Protein AF-A0A3P5WDS2-F1 (afdb_monomer_lite)

Foldseek 3Di:
DPDPLVVVLVCQLVVDDPLVNVLCVLLLVVVLVVDDPVVSVQSPSSQFPHWDQDVVQRWIWTAGVVRDIWIRHPVSYID

Radius of gyration: 12.34 Å; chains: 1; bounding box: 32×31×29 Å

Secondary structure (DSSP, 8-state):
---HHHHHHTTTGGGS-HHHHHHHHHHHHHHHHHS-TTGGGGGSGGGEEEEEEETTTTEEEEEETTS-EEEEETTS-B-

Organism: NCBI:txid2483811

Structure (mmCIF, N/CA/C/O backbone):
data_AF-A0A3P5WDS2-F1
#
_entry.id   AF-A0A3P5WDS2-F1
#
loop_
_atom_site.group_PDB
_atom_site.id
_atom_site.type_symbol
_atom_site.label_atom_id
_atom_site.label_alt_id
_atom_site.label_comp_id
_atom_site.label_asym_id
_atom_site.label_entity_id
_atom_site.label_seq_id
_atom_site.pdbx_PDB_ins_code
_atom_site.Cartn_x
_atom_site.Cartn_y
_atom_site.Cartn_z
_atom_site.occupancy
_atom_site.B_iso_or_equiv
_atom_site.auth_seq_id
_atom_site.auth_comp_id
_atom_site.auth_asym_id
_atom_site.auth_atom_id
_atom_site.pdbx_PDB_model_num
ATOM 1 N N . MET A 1 1 ? -6.510 19.251 16.620 1.00 40.97 1 MET A N 1
ATOM 2 C CA . MET A 1 1 ? -5.096 18.845 16.750 1.00 40.97 1 MET A CA 1
ATOM 3 C C . MET A 1 1 ? -4.888 17.671 15.812 1.00 40.97 1 MET A C 1
ATOM 5 O O . MET A 1 1 ? -5.205 16.553 16.188 1.00 40.97 1 MET A O 1
ATOM 9 N N . SER A 1 2 ? -4.478 17.936 14.573 1.00 42.06 2 SER A N 1
ATOM 10 C CA . SER A 1 2 ? -4.226 16.882 13.583 1.00 42.06 2 SER A CA 1
ATOM 11 C C . SER A 1 2 ? -3.008 16.084 14.026 1.00 42.06 2 SER A C 1
ATOM 13 O O . SER A 1 2 ? -1.963 16.657 14.352 1.00 42.06 2 SER A O 1
ATOM 15 N N . THR A 1 3 ? -3.189 14.780 14.177 1.00 47.78 3 THR A N 1
ATOM 16 C CA . THR A 1 3 ? -2.209 13.928 14.847 1.00 47.78 3 THR A CA 1
ATOM 17 C C . THR A 1 3 ? -0.982 13.769 13.958 1.00 47.78 3 THR A C 1
ATOM 19 O O . THR A 1 3 ? -1.074 13.647 12.741 1.00 47.78 3 THR A O 1
ATOM 22 N N . LYS A 1 4 ? 0.201 13.766 14.579 1.00 49.09 4 LYS A N 1
ATOM 23 C CA . LYS A 1 4 ? 1.507 13.508 13.945 1.00 49.09 4 LYS A CA 1
ATOM 24 C C . LYS A 1 4 ? 1.470 12.284 13.000 1.00 49.09 4 LYS A C 1
ATOM 26 O O . LYS A 1 4 ? 2.118 12.294 11.959 1.00 49.09 4 LYS A O 1
ATOM 31 N N . LEU A 1 5 ? 0.595 11.323 13.317 1.00 50.22 5 LEU A N 1
ATOM 32 C CA . LEU A 1 5 ? 0.270 10.119 12.555 1.00 50.22 5 LEU A CA 1
ATOM 33 C C . LEU A 1 5 ? -0.275 10.390 11.137 1.00 50.22 5 LEU A C 1
ATOM 35 O O . LEU A 1 5 ? 0.134 9.716 10.198 1.00 50.22 5 LEU A O 1
ATOM 39 N N . GLU A 1 6 ? -1.140 11.393 10.939 1.00 48.47 6 GLU A N 1
ATOM 40 C CA . GLU A 1 6 ? -1.716 11.724 9.619 1.00 48.47 6 GLU A CA 1
ATOM 41 C C . GLU A 1 6 ? -0.648 12.268 8.657 1.00 48.47 6 GLU A C 1
ATOM 43 O O . GLU A 1 6 ? -0.626 11.950 7.466 1.00 48.47 6 GLU A O 1
ATOM 48 N N . LYS A 1 7 ? 0.294 13.056 9.193 1.00 48.38 7 LYS A N 1
ATOM 49 C CA . LYS A 1 7 ? 1.378 13.678 8.418 1.00 48.38 7 LYS A CA 1
ATOM 50 C C . LYS A 1 7 ? 2.471 12.675 8.032 1.00 48.38 7 LYS A C 1
ATOM 52 O O . LYS A 1 7 ? 3.118 12.848 7.003 1.00 48.38 7 LYS A O 1
ATOM 57 N N . GLU A 1 8 ? 2.657 11.620 8.825 1.00 51.69 8 GLU A N 1
ATOM 58 C CA . GLU A 1 8 ? 3.574 10.515 8.522 1.00 51.69 8 GLU A CA 1
ATOM 59 C C . GLU A 1 8 ? 2.950 9.489 7.561 1.00 51.69 8 GLU A C 1
ATOM 61 O O . GLU A 1 8 ? 3.644 9.022 6.658 1.00 51.69 8 GLU A O 1
ATOM 66 N N . ARG A 1 9 ? 1.638 9.217 7.669 1.00 54.41 9 ARG A N 1
ATOM 67 C CA . ARG A 1 9 ? 0.872 8.333 6.761 1.00 54.41 9 ARG A CA 1
ATOM 68 C C . ARG A 1 9 ? 0.856 8.839 5.312 1.00 54.41 9 ARG A C 1
ATOM 70 O O . ARG A 1 9 ? 1.081 8.061 4.387 1.00 54.41 9 ARG A O 1
ATOM 77 N N . GLY A 1 10 ? 0.723 10.152 5.098 1.00 53.03 10 GLY A N 1
ATOM 78 C CA . GLY A 1 10 ? 0.861 10.761 3.765 1.00 53.03 10 GLY A CA 1
ATOM 79 C C . GLY A 1 10 ? 2.273 10.662 3.163 1.00 53.03 10 GLY A C 1
ATOM 80 O O . GLY A 1 10 ? 2.435 10.777 1.951 1.00 53.03 10 GLY A O 1
ATOM 81 N N . ASN A 1 11 ? 3.296 10.405 3.986 1.00 55.09 11 ASN A N 1
ATOM 82 C CA . ASN A 1 11 ? 4.706 10.425 3.593 1.00 55.09 11 ASN A CA 1
ATOM 83 C C . ASN A 1 11 ? 5.308 9.024 3.350 1.00 55.09 11 ASN A C 1
ATOM 85 O O . ASN A 1 11 ? 6.521 8.876 3.189 1.00 55.09 11 ASN A O 1
ATOM 89 N N . MET A 1 12 ? 4.483 7.973 3.366 1.00 64.38 12 MET A N 1
ATOM 90 C CA . MET A 1 12 ? 4.949 6.598 3.135 1.00 64.38 12 MET A CA 1
ATOM 91 C C . MET A 1 12 ? 4.939 6.243 1.649 1.00 64.38 12 MET A C 1
ATOM 93 O O . MET A 1 12 ? 5.881 5.628 1.156 1.00 64.38 12 MET A O 1
ATOM 97 N N . LEU A 1 13 ? 3.924 6.716 0.920 1.00 64.06 13 LEU A N 1
ATOM 98 C CA . LEU A 1 13 ? 3.838 6.578 -0.536 1.00 64.06 13 LEU A CA 1
ATOM 99 C C . LEU A 1 13 ? 4.818 7.505 -1.269 1.00 64.06 13 LEU A C 1
ATOM 101 O O . LEU A 1 13 ? 5.241 7.188 -2.372 1.00 64.06 13 LEU A O 1
ATOM 105 N N . THR A 1 14 ? 5.246 8.611 -0.655 1.00 64.50 14 THR A N 1
ATOM 106 C CA . THR A 1 14 ? 6.207 9.553 -1.262 1.00 64.50 14 THR A CA 1
ATOM 107 C C . THR A 1 14 ? 7.624 8.985 -1.371 1.00 64.50 14 THR A C 1
ATOM 109 O O . THR A 1 14 ? 8.423 9.496 -2.152 1.00 64.50 14 THR A O 1
ATOM 112 N N . LYS A 1 15 ? 7.946 7.917 -0.625 1.00 73.00 15 LYS A N 1
ATOM 113 C CA . LYS A 1 15 ? 9.222 7.186 -0.749 1.00 73.00 15 LYS A CA 1
ATOM 114 C C . LYS A 1 15 ? 9.244 6.205 -1.925 1.00 73.00 15 LYS A C 1
ATOM 116 O O . LYS A 1 15 ? 10.312 5.694 -2.261 1.00 73.00 15 LYS A O 1
ATOM 121 N N . LEU A 1 16 ? 8.084 5.928 -2.516 1.00 77.56 16 LEU A N 1
ATOM 122 C CA . LEU A 1 16 ? 7.934 5.071 -3.684 1.00 77.56 16 LEU A CA 1
ATOM 123 C C . LEU A 1 16 ? 8.124 5.894 -4.961 1.00 77.56 16 LEU A C 1
ATOM 125 O O . LEU A 1 16 ? 7.709 7.052 -5.035 1.00 77.56 16 LEU A O 1
ATOM 129 N N . SER A 1 17 ? 8.714 5.288 -5.986 1.00 83.31 17 SER A N 1
ATOM 130 C CA . SER A 1 17 ? 8.743 5.847 -7.337 1.00 83.31 17 SER A CA 1
ATOM 131 C C . SER A 1 17 ? 7.328 5.957 -7.914 1.00 83.31 17 SER A C 1
ATOM 133 O O . SER A 1 17 ? 6.428 5.218 -7.524 1.00 83.31 17 SER A O 1
ATOM 135 N N . GLU A 1 18 ? 7.121 6.826 -8.904 1.00 84.38 18 GLU A N 1
ATOM 136 C CA . GLU A 1 18 ? 5.801 7.024 -9.530 1.00 84.38 18 GLU A CA 1
ATOM 137 C C . GLU A 1 18 ? 5.163 5.716 -10.032 1.00 84.38 18 GLU A C 1
ATOM 139 O O . GLU A 1 18 ? 3.959 5.511 -9.895 1.00 84.38 18 GLU A O 1
ATOM 144 N N . ASN A 1 19 ? 5.972 4.797 -10.568 1.00 84.44 19 ASN A N 1
ATOM 145 C CA . ASN A 1 19 ? 5.500 3.485 -11.019 1.00 84.44 19 ASN A CA 1
ATOM 146 C C . ASN A 1 19 ? 5.014 2.606 -9.858 1.00 84.44 19 ASN A C 1
ATOM 148 O O . ASN A 1 19 ? 4.013 1.907 -9.987 1.00 84.44 19 ASN A O 1
ATOM 152 N N . GLU A 1 20 ? 5.703 2.656 -8.720 1.00 84.50 20 GLU A N 1
ATOM 153 C CA . GLU A 1 20 ? 5.341 1.920 -7.508 1.00 84.50 20 GLU A CA 1
ATOM 154 C C . GLU A 1 20 ? 4.088 2.530 -6.861 1.00 84.50 20 GLU A C 1
ATOM 156 O O . GLU A 1 20 ? 3.201 1.800 -6.431 1.00 84.50 20 GLU A O 1
ATOM 161 N N . GLN A 1 21 ? 3.953 3.860 -6.867 1.00 86.38 21 GLN A N 1
ATOM 162 C CA . GLN A 1 21 ? 2.728 4.530 -6.421 1.00 86.38 21 GLN A CA 1
ATOM 163 C C . GLN A 1 21 ? 1.529 4.123 -7.284 1.00 86.38 21 GLN A C 1
ATOM 165 O O . GLN A 1 21 ? 0.495 3.730 -6.748 1.00 86.38 21 GLN A O 1
ATOM 170 N N . LYS A 1 22 ? 1.680 4.120 -8.616 1.00 88.56 22 LYS A N 1
ATOM 171 C CA . LYS A 1 22 ? 0.632 3.644 -9.531 1.00 88.56 22 LYS A CA 1
ATOM 172 C C . LYS A 1 22 ? 0.272 2.183 -9.282 1.00 88.56 22 LYS A C 1
ATOM 174 O O . LYS A 1 22 ? -0.912 1.852 -9.265 1.00 88.56 22 LYS A O 1
ATOM 179 N N . LEU A 1 23 ? 1.271 1.324 -9.068 1.00 88.69 23 LEU A N 1
ATOM 180 C CA . LEU A 1 23 ? 1.041 -0.081 -8.748 1.00 88.69 23 LEU A CA 1
ATOM 181 C C . LEU A 1 23 ? 0.241 -0.225 -7.452 1.00 88.69 23 LEU A C 1
ATOM 183 O O . LEU A 1 23 ? -0.764 -0.936 -7.426 1.00 88.69 23 LEU A O 1
ATOM 187 N N . PHE A 1 24 ? 0.662 0.485 -6.404 1.00 89.12 24 PHE A N 1
ATOM 188 C CA . PHE A 1 24 ? -0.047 0.518 -5.136 1.00 89.12 24 PHE A CA 1
ATOM 189 C C . PHE A 1 24 ? -1.500 0.931 -5.343 1.00 89.12 24 PHE A C 1
ATOM 191 O O . PHE A 1 24 ? -2.390 0.198 -4.937 1.00 89.12 24 PHE A O 1
ATOM 198 N N . GLU A 1 25 ? -1.765 2.053 -6.015 1.00 89.50 25 GLU A N 1
ATOM 199 C CA . GLU A 1 25 ? -3.131 2.537 -6.221 1.00 89.50 25 GLU A CA 1
ATOM 200 C C . GLU A 1 25 ? -3.989 1.570 -7.039 1.00 89.50 25 GLU A C 1
ATOM 202 O O . GLU A 1 25 ? -5.165 1.369 -6.722 1.00 89.50 25 GLU A O 1
ATOM 207 N N . GLN A 1 26 ? -3.410 0.940 -8.061 1.00 90.88 26 GLN A N 1
ATOM 208 C CA . GLN A 1 26 ? -4.106 -0.026 -8.903 1.00 90.88 26 GLN A CA 1
ATOM 209 C C . GLN A 1 26 ? -4.504 -1.282 -8.118 1.00 90.88 26 GLN A C 1
ATOM 211 O O . GLN A 1 26 ? -5.666 -1.695 -8.180 1.00 90.88 26 GLN A O 1
ATOM 216 N N . VAL A 1 27 ? -3.561 -1.881 -7.385 1.00 92.12 27 VAL A N 1
ATOM 217 C CA . VAL A 1 27 ? -3.805 -3.095 -6.593 1.00 92.12 27 VAL A CA 1
ATOM 218 C C . VAL A 1 27 ? -4.704 -2.770 -5.405 1.00 92.12 27 VAL A C 1
ATOM 220 O O . VAL A 1 27 ? -5.714 -3.439 -5.212 1.00 92.12 27 VAL A O 1
ATOM 223 N N . TYR A 1 28 ? -4.415 -1.686 -4.682 1.00 90.44 28 TYR A N 1
ATOM 224 C CA . TYR A 1 28 ? -5.207 -1.208 -3.550 1.00 90.44 28 TYR A CA 1
ATOM 225 C C . TYR A 1 28 ? -6.673 -1.026 -3.934 1.00 90.44 28 TYR A C 1
ATOM 227 O O . TYR A 1 28 ? -7.556 -1.546 -3.259 1.00 90.44 28 TYR A O 1
ATOM 235 N N . LYS A 1 29 ? -6.953 -0.342 -5.053 1.00 89.75 29 LYS A N 1
ATOM 236 C CA . LYS A 1 29 ? -8.326 -0.110 -5.518 1.00 89.75 29 LYS A CA 1
ATOM 237 C C . LYS A 1 29 ? -9.063 -1.418 -5.806 1.00 89.75 29 LYS A C 1
ATOM 239 O O . LYS A 1 29 ? -10.251 -1.511 -5.517 1.00 89.75 29 LYS A O 1
ATOM 244 N N . ARG A 1 30 ? -8.384 -2.419 -6.375 1.00 90.19 30 ARG A N 1
ATOM 245 C CA . ARG A 1 30 ? -8.970 -3.748 -6.617 1.00 90.19 30 ARG A CA 1
ATOM 246 C C . ARG A 1 30 ? -9.209 -4.497 -5.313 1.00 90.19 30 ARG A C 1
ATOM 248 O O . ARG A 1 30 ? -10.303 -5.011 -5.123 1.00 90.19 30 ARG A O 1
ATOM 255 N N . HIS A 1 31 ? -8.227 -4.483 -4.420 1.00 89.31 31 HIS A N 1
ATOM 256 C CA . HIS A 1 31 ? -8.283 -5.117 -3.111 1.00 89.31 31 HIS A CA 1
ATOM 257 C C . HIS A 1 31 ? -9.473 -4.608 -2.291 1.00 89.31 31 HIS A C 1
ATOM 259 O O . HIS A 1 31 ? -10.342 -5.389 -1.921 1.00 89.31 31 HIS A O 1
ATOM 265 N N . VAL A 1 32 ? -9.590 -3.290 -2.102 1.00 87.19 32 VAL A N 1
ATOM 266 C CA . VAL A 1 32 ? -10.694 -2.706 -1.319 1.00 87.19 32 VAL A CA 1
ATOM 267 C C . VAL A 1 32 ? -12.056 -2.820 -2.002 1.00 87.19 32 VAL A C 1
ATOM 269 O O . VAL A 1 32 ? -13.070 -2.810 -1.315 1.00 87.19 32 VAL A O 1
ATOM 272 N 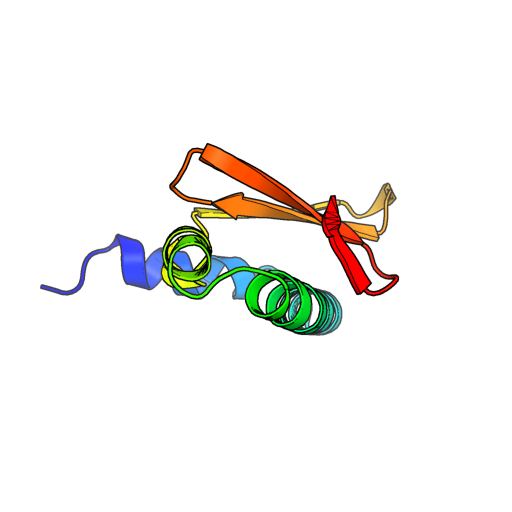N . ASN A 1 33 ? -12.102 -2.915 -3.337 1.00 87.94 33 ASN A N 1
ATOM 273 C CA . ASN A 1 33 ? -13.346 -3.182 -4.067 1.00 87.94 33 ASN A CA 1
ATOM 274 C C . ASN A 1 33 ? -13.776 -4.651 -3.977 1.00 87.94 33 ASN A C 1
ATOM 276 O O . ASN A 1 33 ? -14.962 -4.932 -4.112 1.00 87.94 33 ASN A O 1
ATOM 280 N N . ALA A 1 34 ? -12.830 -5.577 -3.797 1.00 88.06 34 ALA A N 1
ATOM 281 C CA . ALA A 1 34 ? -13.120 -6.991 -3.586 1.00 88.06 34 ALA A CA 1
ATOM 282 C C . ALA A 1 34 ? -13.598 -7.279 -2.152 1.00 88.06 34 ALA A C 1
ATOM 284 O O . ALA A 1 34 ? -14.204 -8.318 -1.909 1.00 88.06 34 ALA A O 1
ATOM 285 N N . MET A 1 35 ? -13.348 -6.362 -1.214 1.00 86.38 35 MET A N 1
ATOM 286 C CA . MET A 1 35 ? -13.807 -6.465 0.168 1.00 86.38 35 MET A CA 1
ATOM 287 C C . MET A 1 35 ? -15.236 -5.967 0.370 1.00 86.38 35 MET A C 1
ATOM 289 O O . MET A 1 35 ? -15.705 -5.045 -0.301 1.00 86.38 35 MET A O 1
ATOM 293 N N . GLY A 1 36 ? -15.899 -6.520 1.387 1.00 86.38 36 GLY A N 1
ATOM 294 C CA . GLY A 1 36 ? -17.162 -5.989 1.886 1.00 86.38 36 GLY A CA 1
ATOM 295 C C . GLY A 1 36 ? -17.012 -4.585 2.484 1.00 86.38 36 GLY A C 1
ATOM 296 O O . GLY A 1 36 ? -15.951 -4.193 2.972 1.00 86.38 36 GLY A O 1
ATOM 297 N N . SER A 1 37 ? -18.105 -3.821 2.491 1.00 81.81 37 SER A N 1
ATOM 298 C CA . SER A 1 37 ? -18.158 -2.435 2.982 1.00 81.81 37 SER A CA 1
ATOM 299 C C . SER A 1 37 ? -17.713 -2.252 4.439 1.00 81.81 37 SER A C 1
ATOM 301 O O . SER A 1 37 ? -17.228 -1.179 4.797 1.00 81.81 37 SER A O 1
ATOM 303 N N . GLU A 1 38 ? -17.865 -3.272 5.283 1.00 83.75 38 GLU A N 1
ATOM 304 C CA . GLU A 1 38 ? -17.402 -3.242 6.676 1.00 83.75 38 GLU A CA 1
ATOM 305 C C . GLU A 1 38 ? -15.915 -3.570 6.804 1.00 83.75 38 GLU A C 1
ATOM 307 O O . GLU A 1 38 ? -15.200 -2.902 7.549 1.00 83.75 38 GLU A O 1
ATOM 312 N N . GLU A 1 39 ? -15.433 -4.558 6.050 1.00 83.81 39 GLU A N 1
ATOM 313 C CA . GLU A 1 39 ? -14.025 -4.953 6.063 1.00 83.81 39 GLU A CA 1
ATOM 314 C C . GLU A 1 39 ? -13.139 -3.868 5.478 1.00 83.81 39 GLU A C 1
ATOM 316 O O . GLU A 1 39 ? -12.109 -3.549 6.065 1.00 83.81 39 GLU A O 1
ATOM 321 N N . ARG A 1 40 ? -13.587 -3.218 4.399 1.00 86.88 40 ARG A N 1
ATOM 322 C CA . ARG A 1 40 ? -12.867 -2.120 3.751 1.00 86.88 40 ARG A CA 1
ATOM 323 C C . ARG A 1 40 ? -12.400 -1.043 4.735 1.00 86.88 40 ARG A C 1
ATOM 325 O O . ARG A 1 40 ? -11.321 -0.504 4.524 1.00 86.88 40 ARG A O 1
ATOM 332 N N . LYS A 1 41 ? -13.160 -0.762 5.802 1.00 85.44 41 LYS A N 1
ATOM 333 C CA . LYS A 1 41 ? -12.794 0.226 6.837 1.00 85.44 41 LYS A CA 1
ATOM 334 C C . LYS A 1 41 ? -11.471 -0.103 7.537 1.00 85.44 41 LYS A C 1
ATOM 336 O O . LYS A 1 41 ? -10.726 0.792 7.904 1.00 85.44 41 LYS A O 1
ATOM 341 N N . LYS A 1 42 ? -11.160 -1.393 7.696 1.00 85.56 42 LYS A N 1
ATOM 342 C CA . LYS A 1 42 ? -9.912 -1.871 8.316 1.00 85.56 42 LYS A CA 1
ATOM 343 C C . LYS A 1 42 ? -8.700 -1.724 7.397 1.00 85.56 42 LYS A C 1
ATOM 345 O O . LYS A 1 42 ? -7.566 -1.752 7.863 1.00 85.56 42 LYS A O 1
ATOM 350 N N . TYR A 1 43 ? -8.947 -1.576 6.098 1.00 86.88 43 TYR A N 1
ATOM 351 C CA . TYR A 1 43 ? -7.926 -1.502 5.059 1.00 86.88 43 TYR A CA 1
ATOM 352 C C . TYR A 1 43 ? -8.000 -0.185 4.295 1.00 86.88 43 TYR A C 1
ATOM 354 O O . TYR A 1 43 ? -7.611 -0.116 3.130 1.00 86.88 43 TYR A O 1
ATOM 362 N N . GLU A 1 44 ? -8.519 0.868 4.929 1.00 85.12 44 GLU A N 1
ATOM 363 C CA . GLU A 1 44 ? -8.483 2.198 4.340 1.00 85.12 44 GLU A CA 1
ATOM 364 C C . GLU A 1 44 ? -7.041 2.684 4.207 1.00 85.12 44 GLU A C 1
ATOM 366 O O . GLU A 1 44 ? -6.123 2.220 4.883 1.00 85.12 44 GLU A O 1
ATOM 371 N N . ARG A 1 45 ? -6.828 3.658 3.320 1.00 82.19 45 ARG A N 1
ATOM 372 C CA . ARG A 1 45 ? -5.503 4.234 3.072 1.00 82.19 45 ARG A CA 1
ATOM 373 C C . ARG A 1 45 ? -4.933 4.834 4.356 1.00 82.19 45 ARG A C 1
ATOM 375 O O . ARG A 1 45 ? -3.723 4.835 4.546 1.00 82.19 45 ARG A O 1
ATOM 382 N N . GLU A 1 46 ? -5.813 5.317 5.224 1.00 82.81 46 GLU A N 1
ATOM 383 C CA . GLU A 1 46 ? -5.468 5.806 6.551 1.00 82.81 46 GLU A CA 1
ATOM 384 C C . GLU A 1 46 ? -4.907 4.691 7.427 1.00 82.81 46 GLU A C 1
ATOM 386 O O . GLU A 1 46 ? -3.962 4.934 8.158 1.00 82.81 46 GLU A O 1
ATOM 391 N N . GLU A 1 47 ? -5.383 3.457 7.298 1.00 87.31 47 GLU A N 1
ATOM 392 C CA . GLU A 1 47 ? -4.913 2.335 8.107 1.00 87.31 47 GLU A CA 1
ATOM 393 C C . GLU A 1 47 ? -3.574 1.768 7.639 1.00 87.31 47 GLU A C 1
ATOM 395 O O . GLU A 1 47 ? -2.984 0.959 8.347 1.00 87.31 47 GLU A O 1
ATOM 400 N N . VAL A 1 48 ? -3.030 2.225 6.509 1.00 86.50 48 VAL A N 1
ATOM 401 C CA . VAL A 1 48 ? -1.686 1.840 6.066 1.00 86.50 48 VAL A CA 1
ATOM 402 C C . VAL A 1 48 ? -0.636 2.443 7.004 1.00 86.50 48 VAL A C 1
ATOM 404 O O . VAL A 1 48 ? -0.479 3.660 7.111 1.00 86.50 48 VAL A O 1
ATOM 407 N N . THR A 1 49 ? 0.113 1.579 7.685 1.00 86.44 49 THR A N 1
ATOM 408 C CA . THR A 1 49 ? 1.152 1.945 8.659 1.00 86.44 49 THR A CA 1
ATOM 409 C C . THR A 1 49 ? 2.559 1.883 8.091 1.00 86.44 49 THR A C 1
ATOM 411 O O . THR A 1 49 ? 3.458 2.519 8.640 1.00 86.44 49 THR A O 1
ATOM 414 N N . LYS A 1 50 ? 2.781 1.107 7.026 1.00 86.44 50 LYS A N 1
ATOM 415 C CA . LYS A 1 50 ? 4.085 0.992 6.367 1.00 86.44 50 LYS A CA 1
ATOM 416 C C . LYS A 1 50 ? 3.916 0.463 4.950 1.00 86.44 50 LYS A C 1
ATOM 418 O O . LYS A 1 50 ? 3.105 -0.427 4.718 1.00 86.44 50 LYS A O 1
ATOM 423 N N . VAL A 1 51 ? 4.726 0.960 4.019 1.00 87.00 51 VAL A N 1
ATOM 424 C CA . VAL A 1 51 ? 4.880 0.345 2.695 1.00 87.00 51 VAL A CA 1
ATOM 425 C C . VAL A 1 51 ? 6.356 0.061 2.458 1.00 87.00 51 VAL A C 1
ATOM 427 O O . VAL A 1 51 ? 7.180 0.975 2.473 1.00 87.00 51 VAL A O 1
ATOM 430 N N . GLU A 1 52 ? 6.694 -1.210 2.271 1.00 87.50 52 GLU A N 1
ATOM 431 C CA . GLU A 1 52 ? 8.046 -1.662 1.956 1.00 87.50 52 GLU A CA 1
ATOM 432 C C . GLU A 1 52 ? 8.110 -2.130 0.512 1.00 87.50 52 GLU A C 1
ATOM 434 O O . GLU A 1 52 ? 7.367 -3.016 0.096 1.00 87.50 52 GLU A O 1
ATOM 439 N N . ARG A 1 53 ? 9.026 -1.547 -0.258 1.00 87.06 53 ARG A N 1
ATOM 440 C CA . ARG A 1 53 ? 9.301 -2.014 -1.612 1.00 87.06 53 ARG A CA 1
ATOM 441 C C . ARG A 1 53 ? 10.225 -3.221 -1.577 1.00 87.06 53 ARG A C 1
ATOM 443 O O . ARG A 1 53 ? 11.294 -3.185 -0.969 1.00 87.06 53 ARG A O 1
ATOM 450 N N . ASP A 1 54 ? 9.826 -4.260 -2.284 1.00 85.31 54 ASP A N 1
ATOM 451 C CA . ASP A 1 54 ? 10.626 -5.442 -2.539 1.00 85.31 54 ASP A CA 1
ATOM 452 C C . ASP A 1 54 ? 11.127 -5.375 -3.985 1.00 85.31 54 ASP A C 1
ATOM 454 O O . ASP A 1 54 ? 10.477 -5.832 -4.924 1.00 85.31 54 ASP A O 1
ATOM 458 N N . VAL A 1 55 ? 12.278 -4.721 -4.172 1.00 80.94 55 VAL A N 1
ATOM 459 C CA . VAL A 1 55 ? 12.943 -4.583 -5.478 1.00 80.94 55 VAL A CA 1
ATOM 460 C C . VAL A 1 55 ? 13.250 -5.938 -6.138 1.00 80.94 55 VAL A C 1
ATOM 462 O O . VAL A 1 55 ? 12.975 -6.060 -7.333 1.00 80.94 55 VAL A O 1
ATOM 465 N N . PRO A 1 56 ? 13.786 -6.960 -5.431 1.00 82.12 56 PRO A N 1
ATOM 466 C CA . PRO A 1 56 ? 14.103 -8.233 -6.075 1.00 82.12 56 PRO A CA 1
ATOM 467 C C . PRO A 1 56 ? 12.863 -8.972 -6.595 1.00 82.12 56 PRO A C 1
ATOM 469 O O . PRO A 1 56 ? 12.925 -9.535 -7.686 1.00 82.12 56 PRO A O 1
ATOM 472 N N . ASN A 1 57 ? 11.730 -8.922 -5.885 1.00 79.06 57 ASN A N 1
ATOM 473 C CA . ASN A 1 57 ? 10.484 -9.562 -6.325 1.00 79.06 57 ASN A CA 1
ATOM 474 C C . ASN A 1 57 ? 9.542 -8.619 -7.088 1.00 79.06 57 ASN A C 1
ATOM 476 O O . ASN A 1 57 ? 8.483 -9.050 -7.539 1.00 79.06 5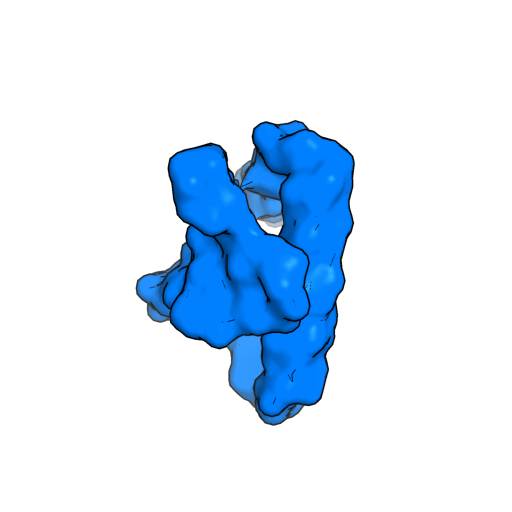7 ASN A O 1
ATOM 480 N N . LYS A 1 58 ? 9.907 -7.340 -7.250 1.00 83.38 58 LYS A N 1
ATOM 481 C CA . LYS A 1 58 ? 9.066 -6.286 -7.840 1.00 83.38 58 LYS A CA 1
ATOM 482 C C . LYS A 1 58 ? 7.679 -6.228 -7.187 1.00 83.38 58 LYS A C 1
ATOM 484 O O . LYS A 1 58 ? 6.663 -6.256 -7.872 1.00 83.38 58 LYS A O 1
ATOM 489 N N . CYS A 1 59 ? 7.636 -6.193 -5.860 1.00 88.81 59 CYS A N 1
ATOM 490 C C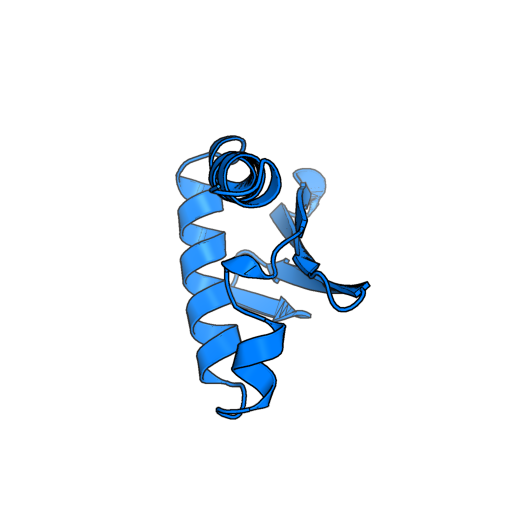A . CYS A 1 59 ? 6.391 -6.185 -5.087 1.00 88.81 59 CYS A CA 1
ATOM 491 C C . CYS A 1 59 ? 6.382 -5.058 -4.053 1.00 88.81 59 CYS A C 1
ATOM 493 O O . CYS A 1 59 ? 7.432 -4.529 -3.690 1.00 88.81 59 CYS A O 1
ATOM 495 N N . LEU A 1 60 ? 5.201 -4.712 -3.544 1.00 89.88 60 LEU A N 1
ATOM 496 C CA . LEU A 1 60 ? 5.038 -3.777 -2.429 1.00 89.88 60 LEU A CA 1
ATOM 497 C C . LEU A 1 60 ? 4.389 -4.496 -1.250 1.00 89.88 60 LEU A C 1
ATOM 499 O O . LEU A 1 60 ? 3.268 -4.972 -1.362 1.00 89.88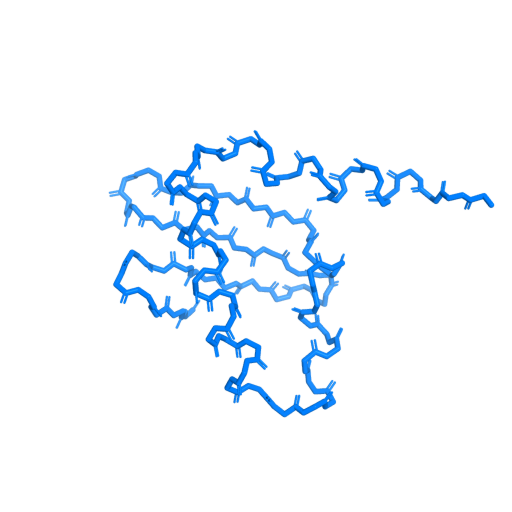 60 LEU A O 1
ATOM 503 N N . ASN A 1 61 ? 5.070 -4.562 -0.113 1.00 91.00 61 ASN A N 1
ATOM 504 C CA . ASN A 1 61 ? 4.493 -5.060 1.130 1.00 91.00 61 ASN A CA 1
ATOM 505 C C . ASN A 1 61 ? 3.804 -3.896 1.844 1.00 91.00 61 ASN A C 1
ATOM 507 O O . ASN A 1 61 ? 4.456 -2.935 2.254 1.00 91.00 61 ASN A O 1
ATOM 511 N N . VAL A 1 62 ? 2.485 -3.967 1.967 1.00 90.06 62 VAL A N 1
ATOM 512 C CA . VAL A 1 62 ? 1.645 -2.941 2.584 1.00 90.06 62 VAL A CA 1
ATOM 513 C C . VAL A 1 62 ? 1.197 -3.451 3.941 1.00 90.06 62 VAL A C 1
ATOM 515 O O . VAL A 1 62 ? 0.446 -4.417 4.011 1.00 90.06 62 VAL A O 1
ATOM 518 N N . HIS A 1 63 ? 1.646 -2.800 5.006 1.00 90.38 63 HIS A N 1
ATOM 519 C CA . HIS A 1 63 ? 1.256 -3.102 6.378 1.00 90.38 63 HIS A CA 1
ATOM 520 C C . HIS A 1 63 ? 0.118 -2.189 6.814 1.00 90.38 63 HIS A C 1
ATOM 522 O O . HIS A 1 63 ? 0.156 -0.981 6.566 1.00 90.38 63 HIS A O 1
ATOM 528 N N . PHE A 1 64 ? -0.860 -2.767 7.497 1.00 89.00 64 PHE A N 1
ATOM 529 C CA . PHE A 1 64 ? -2.041 -2.095 8.014 1.00 89.00 64 PHE A CA 1
ATOM 530 C C . PHE A 1 64 ? -2.015 -2.025 9.549 1.00 89.00 64 PHE A C 1
ATOM 532 O O . PHE A 1 64 ? -1.247 -2.715 10.225 1.00 89.00 64 PHE A O 1
ATOM 539 N N . ALA A 1 65 ? -2.833 -1.144 10.120 1.00 87.19 65 ALA A N 1
ATOM 540 C CA . ALA A 1 65 ? -2.892 -0.883 11.558 1.00 87.19 65 ALA A CA 1
ATOM 541 C C . ALA A 1 65 ? -3.525 -2.034 12.354 1.00 87.19 65 ALA A C 1
ATOM 543 O O . ALA A 1 65 ? -3.222 -2.199 13.533 1.00 87.19 65 ALA A O 1
ATOM 544 N N . ASN A 1 66 ? -4.336 -2.870 11.700 1.00 85.88 66 ASN A N 1
ATOM 545 C CA . ASN A 1 66 ? -4.854 -4.127 12.250 1.00 85.88 66 ASN A CA 1
ATOM 546 C C . ASN A 1 66 ? -3.765 -5.199 12.472 1.00 85.88 66 ASN A C 1
ATOM 548 O O . ASN A 1 66 ? -4.062 -6.245 13.041 1.00 85.88 66 ASN A O 1
ATOM 552 N N . GLY A 1 67 ? -2.521 -4.953 12.042 1.00 87.38 67 GLY A N 1
ATOM 553 C CA . GLY A 1 67 ? -1.412 -5.906 12.121 1.00 87.38 67 GLY A CA 1
ATOM 554 C C . GLY A 1 67 ? -1.318 -6.846 10.919 1.00 87.38 67 GLY A C 1
ATOM 555 O O . GLY A 1 67 ? -0.373 -7.630 10.830 1.00 87.38 67 GLY A O 1
ATOM 556 N N . GLU A 1 68 ? -2.256 -6.750 9.978 1.00 90.25 68 GLU A N 1
ATOM 557 C CA . GLU A 1 68 ? -2.216 -7.494 8.726 1.00 90.25 68 GLU A CA 1
ATOM 558 C C . GLU A 1 68 ? -1.338 -6.768 7.711 1.00 90.25 68 GLU A C 1
ATOM 560 O O . GLU A 1 68 ? -1.141 -5.550 7.754 1.00 90.25 68 GLU A O 1
ATOM 565 N N . TRP A 1 69 ? -0.780 -7.527 6.781 1.00 90.44 69 TRP A N 1
ATOM 566 C CA . TRP A 1 69 ? -0.024 -6.972 5.677 1.00 90.44 69 TRP A CA 1
ATOM 567 C C . TRP A 1 69 ? -0.271 -7.798 4.427 1.00 90.44 69 TRP A C 1
ATOM 569 O O . TRP A 1 69 ? -0.486 -9.003 4.508 1.00 90.44 69 TRP A O 1
ATOM 579 N N . PHE A 1 70 ? -0.242 -7.130 3.281 1.00 91.75 70 PHE A N 1
ATOM 580 C CA . PHE A 1 70 ? -0.469 -7.754 1.985 1.00 91.75 70 PHE A CA 1
ATOM 581 C C . PHE A 1 70 ? 0.669 -7.414 1.050 1.00 91.75 70 PHE A C 1
ATOM 583 O O . PHE A 1 70 ? 1.198 -6.299 1.055 1.00 91.75 70 PHE A O 1
ATOM 590 N N . ARG A 1 71 ? 1.019 -8.372 0.209 1.00 92.38 71 ARG A N 1
ATOM 591 C CA . ARG A 1 71 ? 1.998 -8.207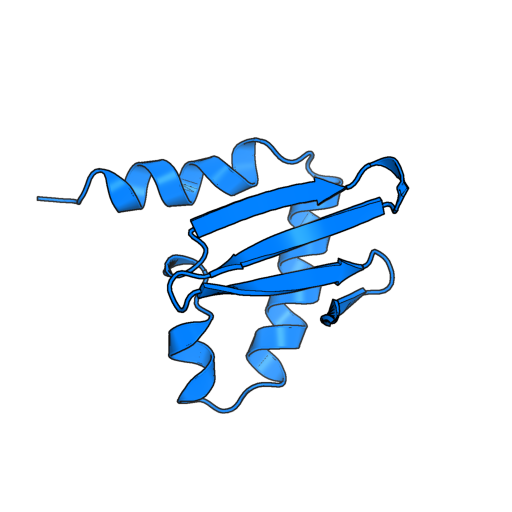 -0.849 1.00 92.38 71 ARG A CA 1
ATOM 592 C C . ARG A 1 71 ? 1.280 -7.861 -2.138 1.00 92.38 71 ARG A C 1
ATOM 594 O O . ARG A 1 71 ? 0.489 -8.648 -2.637 1.00 92.38 71 ARG A O 1
ATOM 601 N N . TYR A 1 72 ? 1.541 -6.677 -2.669 1.00 92.56 72 TYR A N 1
ATOM 602 C CA . TYR A 1 72 ? 0.997 -6.204 -3.935 1.00 92.56 72 TYR A CA 1
ATOM 603 C C . TYR A 1 72 ? 1.984 -6.517 -5.047 1.00 92.56 72 TYR A C 1
ATOM 605 O O . TYR A 1 72 ? 3.108 -6.005 -5.058 1.00 92.56 72 TYR A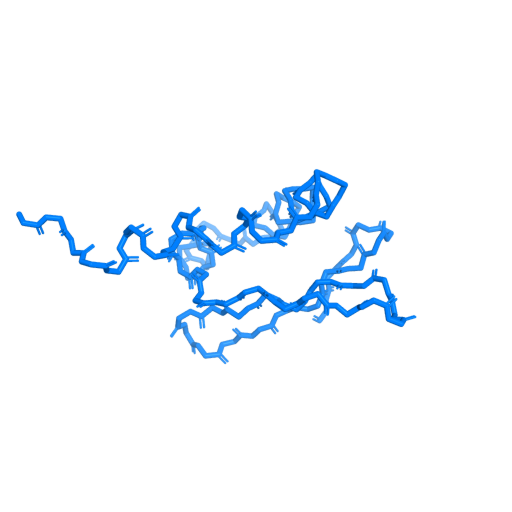 O 1
ATOM 613 N N . TYR A 1 73 ? 1.551 -7.363 -5.971 1.00 89.88 73 TYR A N 1
ATOM 614 C CA . TYR A 1 73 ? 2.358 -7.838 -7.082 1.00 89.88 73 TYR A CA 1
ATOM 615 C C . TYR A 1 73 ? 2.128 -6.977 -8.325 1.00 89.88 73 TYR A C 1
ATOM 617 O O . TYR A 1 73 ? 1.043 -6.432 -8.537 1.00 89.88 73 TYR A O 1
ATOM 625 N N . VAL A 1 74 ? 3.150 -6.873 -9.179 1.00 87.62 74 VAL A N 1
ATOM 626 C CA . VAL A 1 74 ? 3.108 -6.099 -10.437 1.00 87.62 74 VAL A CA 1
ATOM 627 C C . VAL A 1 74 ? 2.022 -6.535 -11.420 1.00 87.62 74 VAL A C 1
ATOM 629 O O . VAL A 1 74 ? 1.606 -5.728 -12.248 1.00 87.62 74 VAL A O 1
ATOM 632 N N . ASP A 1 75 ? 1.540 -7.775 -11.343 1.00 86.69 75 ASP A N 1
ATOM 633 C CA . ASP A 1 75 ? 0.434 -8.274 -12.168 1.00 86.69 75 ASP A CA 1
ATOM 634 C C . ASP A 1 75 ? -0.944 -7.756 -11.707 1.00 86.69 75 ASP A C 1
ATOM 636 O O . ASP A 1 75 ? -1.959 -7.960 -12.378 1.00 86.69 75 ASP A O 1
ATOM 640 N N . GLY A 1 76 ? -0.990 -7.005 -10.604 1.00 84.25 76 GLY A N 1
ATOM 641 C CA . GLY A 1 76 ? -2.216 -6.398 -10.108 1.00 84.25 76 GLY A CA 1
ATOM 642 C C . GLY A 1 76 ? -2.983 -7.275 -9.117 1.00 84.25 76 GLY A C 1
ATOM 643 O O . GLY A 1 76 ? -4.161 -6.988 -8.877 1.00 84.25 76 GLY A O 1
ATOM 644 N N . THR A 1 77 ? -2.350 -8.329 -8.595 1.00 88.62 77 THR A N 1
ATOM 645 C CA . THR A 1 77 ? -2.870 -9.200 -7.535 1.00 88.62 77 THR A CA 1
ATOM 646 C C . THR A 1 77 ? -2.281 -8.834 -6.174 1.00 88.62 77 THR A C 1
ATOM 648 O O . THR A 1 77 ? -1.305 -8.082 -6.066 1.00 88.62 77 THR A O 1
ATOM 651 N N . TRP A 1 78 ? -2.915 -9.342 -5.119 1.00 90.50 78 TRP A N 1
ATOM 652 C CA . TRP A 1 78 ? -2.451 -9.229 -3.744 1.00 90.50 78 TRP A CA 1
ATOM 653 C C . TRP A 1 78 ? -2.491 -10.603 -3.068 1.00 90.50 78 TRP A C 1
ATOM 655 O O . TRP A 1 78 ? -3.285 -11.458 -3.467 1.00 90.50 78 TRP A O 1
ATOM 665 N N . GLY A 1 79 ? -1.646 -10.813 -2.060 1.00 83.56 79 GLY A N 1
ATOM 666 C CA . GLY A 1 79 ? -1.620 -12.033 -1.250 1.00 83.56 79 GLY A CA 1
ATOM 667 C C . GLY A 1 79 ? -0.854 -11.868 0.046 1.00 83.56 79 GLY A C 1
ATOM 668 O O . GLY A 1 79 ? -0.381 -10.738 0.304 1.00 83.56 79 GLY A O 1
#

pLDDT: mean 80.68, std 13.85, range [40.97, 92.56]

Sequence (79 aa):
MSTKLEKERGNMLTKLSENEQKLFEQVYKRHVNAMGSEERKKYEREEVTKVERDVPNKCLNVHFANGEWFRYYVDGTWG